Protein AF-A0A972X7D5-F1 (afdb_monomer)

Solvent-accessible surface area (backbone atoms only — not comparable to full-atom values): 4162 Å² total; per-residue (Å²): 114,69,69,61,53,55,54,49,68,79,35,65,57,79,82,43,81,75,63,61,89,53,66,71,65,27,51,56,51,52,52,53,54,53,51,54,64,63,47,45,60,64,51,53,52,40,48,69,74,71,65,53,80,72,90,64,78,62,56,76,56,90,92,44,82,95

pLDDT: mean 81.08, std 11.99, range [52.25, 96.5]

Radius of gyration: 20.56 Å; Cα contacts (8 Å, |Δi|>4): 21; chains: 1; bounding box: 50×27×48 Å

Structure (mmCIF, N/CA/C/O backbone):
data_AF-A0A972X7D5-F1
#
_entry.id   AF-A0A972X7D5-F1
#
loop_
_atom_site.group_PDB
_atom_site.id
_atom_site.type_symbol
_atom_site.label_atom_id
_atom_site.label_alt_id
_atom_site.label_comp_id
_atom_site.label_asym_id
_atom_site.label_entity_id
_atom_site.label_seq_id
_atom_site.pdbx_PDB_ins_code
_atom_site.Cartn_x
_atom_site.Cartn_y
_atom_site.Cartn_z
_atom_site.occupancy
_atom_site.B_iso_or_equiv
_atom_site.auth_seq_id
_atom_site.auth_comp_id
_atom_site.auth_asym_id
_atom_site.auth_atom_id
_atom_site.pdbx_PDB_model_num
ATOM 1 N N . MET A 1 1 ? 23.236 -6.002 12.442 1.00 68.44 1 MET A N 1
ATOM 2 C CA . MET A 1 1 ? 22.172 -6.513 11.545 1.00 68.44 1 MET A CA 1
ATOM 3 C C . MET A 1 1 ? 20.859 -5.741 11.693 1.00 68.44 1 MET A C 1
ATOM 5 O O . MET A 1 1 ? 20.332 -5.321 10.675 1.00 68.44 1 MET A O 1
ATOM 9 N N . LEU A 1 2 ? 20.376 -5.458 12.913 1.00 84.44 2 LEU A N 1
ATOM 10 C CA . LEU A 1 2 ? 19.109 -4.734 13.146 1.00 84.44 2 LEU A CA 1
ATOM 11 C C . LEU A 1 2 ? 19.026 -3.351 12.461 1.00 84.44 2 LEU A C 1
ATOM 13 O O . LEU A 1 2 ? 18.020 -3.020 11.849 1.00 84.44 2 LEU A O 1
ATOM 17 N N . PHE A 1 3 ? 20.115 -2.578 12.497 1.00 83.25 3 PHE A N 1
ATOM 18 C CA . PHE A 1 3 ? 20.167 -1.230 11.914 1.00 83.25 3 PHE A CA 1
ATOM 19 C C . PHE A 1 3 ? 19.967 -1.219 10.389 1.00 83.25 3 PHE A C 1
ATOM 21 O O . PHE A 1 3 ? 19.235 -0.391 9.858 1.00 83.25 3 PHE A O 1
ATOM 28 N N . ALA A 1 4 ? 20.572 -2.182 9.687 1.00 82.62 4 ALA A N 1
ATOM 29 C CA . ALA A 1 4 ? 20.411 -2.326 8.242 1.00 82.62 4 ALA A CA 1
ATOM 30 C C . ALA A 1 4 ? 18.979 -2.745 7.871 1.00 82.62 4 ALA A C 1
ATOM 32 O O . ALA A 1 4 ? 18.429 -2.239 6.900 1.00 82.62 4 ALA A O 1
ATOM 33 N N . ALA A 1 5 ? 18.353 -3.621 8.665 1.00 82.69 5 ALA A N 1
ATOM 34 C CA . ALA A 1 5 ? 16.972 -4.044 8.435 1.00 82.69 5 ALA A CA 1
ATOM 35 C C . ALA A 1 5 ? 15.978 -2.879 8.588 1.00 82.69 5 ALA A C 1
ATOM 37 O O . ALA A 1 5 ? 15.118 -2.691 7.731 1.00 82.69 5 ALA A O 1
ATOM 38 N N . VAL A 1 6 ? 16.139 -2.053 9.630 1.00 84.75 6 VAL A N 1
ATOM 39 C CA . VAL A 1 6 ? 15.307 -0.855 9.831 1.00 84.75 6 VAL A CA 1
ATOM 40 C C . VAL A 1 6 ? 15.496 0.135 8.680 1.00 84.75 6 VAL A C 1
ATOM 42 O O . VAL A 1 6 ? 14.510 0.597 8.113 1.00 84.75 6 VAL A O 1
ATOM 45 N N . ALA A 1 7 ? 16.742 0.399 8.275 1.00 80.94 7 ALA A N 1
ATOM 46 C CA . ALA A 1 7 ? 17.030 1.309 7.169 1.00 80.94 7 ALA A CA 1
ATOM 47 C C . ALA A 1 7 ? 16.402 0.842 5.846 1.00 80.94 7 ALA A C 1
ATOM 49 O O . ALA A 1 7 ? 15.812 1.648 5.134 1.00 80.94 7 ALA A O 1
ATOM 50 N N . LEU A 1 8 ? 16.476 -0.455 5.533 1.00 77.88 8 LEU A N 1
ATOM 51 C CA . LEU A 1 8 ? 15.884 -1.022 4.318 1.00 77.88 8 LEU A CA 1
ATOM 52 C C . LEU A 1 8 ? 14.350 -1.022 4.355 1.00 77.88 8 LEU A C 1
ATOM 54 O O . LEU A 1 8 ? 13.724 -0.832 3.317 1.00 77.88 8 LEU A O 1
ATOM 58 N N . SER A 1 9 ? 13.737 -1.186 5.533 1.00 78.94 9 SER A N 1
ATOM 59 C CA . SER A 1 9 ? 12.274 -1.200 5.661 1.00 78.94 9 SER A CA 1
ATOM 60 C C . SER A 1 9 ? 11.627 0.137 5.286 1.00 78.94 9 SER A C 1
ATOM 62 O O . SER A 1 9 ? 10.588 0.140 4.635 1.00 78.94 9 SER A O 1
ATOM 64 N N . THR A 1 10 ? 12.266 1.266 5.608 1.00 77.56 10 THR A N 1
ATOM 65 C CA . THR A 1 10 ? 11.726 2.612 5.346 1.00 77.56 10 THR A CA 1
ATOM 66 C C . THR A 1 10 ? 12.102 3.174 3.976 1.00 77.56 10 THR A C 1
ATOM 68 O O . THR A 1 10 ? 11.579 4.210 3.576 1.00 77.56 10 THR A O 1
ATOM 71 N N . SER A 1 11 ? 13.010 2.514 3.253 1.00 76.81 11 SER A N 1
ATOM 72 C CA . SER A 1 11 ? 13.529 2.970 1.955 1.00 76.81 11 SER A CA 1
ATOM 73 C C . SER A 1 11 ? 13.246 1.995 0.804 1.00 76.81 11 SER A C 1
ATOM 75 O O . SER A 1 11 ? 13.835 2.098 -0.281 1.00 76.81 11 SER A O 1
ATOM 77 N N . THR A 1 12 ? 12.310 1.065 1.018 1.00 70.31 12 THR A N 1
ATOM 78 C CA . THR A 1 12 ? 11.752 0.206 -0.033 1.00 70.31 12 THR A CA 1
ATOM 79 C C . THR A 1 12 ? 11.131 1.074 -1.134 1.00 70.31 12 THR A C 1
ATOM 81 O O . THR A 1 12 ? 10.363 1.989 -0.861 1.00 70.31 12 THR A O 1
ATOM 84 N N . GLY A 1 13 ? 11.527 0.841 -2.390 1.00 70.75 13 GLY A N 1
ATOM 85 C CA . GLY A 1 13 ? 11.142 1.670 -3.540 1.00 70.75 13 GLY A CA 1
ATOM 86 C C . GLY A 1 13 ? 12.168 2.737 -3.949 1.00 70.75 13 GLY A C 1
ATOM 87 O O . GLY A 1 13 ? 12.207 3.091 -5.124 1.00 70.75 13 GLY A O 1
ATOM 88 N N . CYS A 1 14 ? 13.043 3.186 -3.039 1.00 72.12 14 CYS A N 1
ATOM 89 C CA . CYS A 1 14 ? 14.117 4.146 -3.348 1.00 72.12 14 CYS A CA 1
ATOM 90 C C . CYS A 1 14 ? 15.476 3.464 -3.568 1.00 72.12 14 CYS A C 1
ATOM 92 O O . CYS A 1 14 ? 16.199 3.818 -4.495 1.00 72.12 14 CYS A O 1
ATOM 94 N N . LEU A 1 15 ? 15.833 2.492 -2.716 1.00 71.81 15 LEU A N 1
ATOM 95 C CA . LEU A 1 15 ? 17.107 1.755 -2.802 1.00 71.81 15 LEU A CA 1
ATOM 96 C C . LEU A 1 15 ? 16.970 0.394 -3.495 1.00 71.81 15 LEU A C 1
ATOM 98 O O . LEU A 1 15 ? 17.929 -0.106 -4.077 1.00 71.81 15 LEU A O 1
ATOM 102 N N . ILE A 1 16 ? 1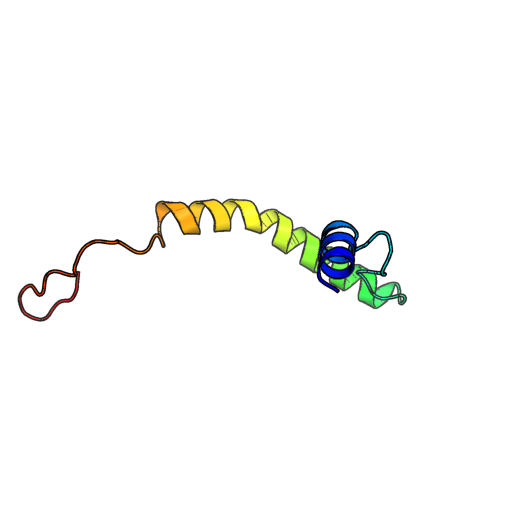5.780 -0.207 -3.427 1.00 77.56 16 ILE A N 1
ATOM 103 C CA . ILE A 1 16 ? 15.459 -1.502 -4.035 1.00 77.56 16 ILE A CA 1
ATOM 104 C C . ILE A 1 16 ? 14.221 -1.306 -4.913 1.00 77.56 16 ILE A C 1
ATOM 106 O O . ILE A 1 16 ? 13.235 -0.743 -4.423 1.00 77.56 16 ILE A O 1
ATOM 110 N N . PRO A 1 17 ? 14.243 -1.753 -6.184 1.00 79.62 17 PRO A N 1
ATOM 111 C CA . PRO A 1 17 ? 13.091 -1.630 -7.064 1.00 79.62 17 PRO A CA 1
ATOM 112 C C . PRO A 1 17 ? 11.907 -2.419 -6.496 1.00 79.62 17 PRO A C 1
ATOM 114 O O . PRO A 1 17 ? 11.979 -3.633 -6.324 1.00 79.62 17 PRO A O 1
ATOM 117 N N . MET A 1 18 ? 10.816 -1.709 -6.209 1.00 84.31 18 MET A N 1
ATOM 118 C CA . MET A 1 18 ? 9.572 -2.285 -5.684 1.00 84.31 18 MET A CA 1
ATOM 119 C C . MET A 1 18 ? 8.752 -3.003 -6.769 1.00 84.31 18 MET A C 1
ATOM 121 O O . MET A 1 18 ? 8.015 -3.938 -6.470 1.00 84.31 18 MET A O 1
ATOM 125 N N . TYR A 1 19 ? 8.903 -2.590 -8.031 1.00 90.56 19 TYR A N 1
ATOM 126 C CA . TYR A 1 19 ? 8.140 -3.096 -9.174 1.00 90.56 19 TYR A CA 1
ATOM 127 C C . TYR A 1 19 ? 9.039 -3.733 -10.234 1.00 90.56 19 TYR A C 1
ATOM 129 O O . TYR A 1 19 ? 10.246 -3.483 -10.283 1.00 90.56 19 TYR A O 1
ATOM 137 N N . SER A 1 20 ? 8.449 -4.534 -11.125 1.00 91.06 20 SER A N 1
ATOM 138 C CA . SER A 1 20 ? 9.189 -5.186 -12.204 1.00 91.06 20 SER A CA 1
ATOM 139 C C . SER A 1 20 ? 9.812 -4.183 -13.180 1.00 91.06 20 SER A C 1
ATOM 141 O O . SER A 1 20 ? 9.282 -3.100 -13.442 1.00 91.06 20 SER A O 1
ATOM 143 N N . GLY A 1 21 ? 10.945 -4.572 -13.772 1.00 89.94 21 GLY A N 1
ATOM 144 C CA . GLY A 1 21 ? 11.604 -3.831 -14.852 1.00 89.94 21 GLY A CA 1
ATOM 145 C C . GLY A 1 21 ? 10.772 -3.761 -16.138 1.00 89.94 21 GLY A C 1
ATOM 146 O O . GLY A 1 21 ? 10.776 -2.733 -16.810 1.00 89.94 21 GLY A O 1
ATOM 147 N N . ASP A 1 22 ? 10.036 -4.834 -16.435 1.00 95.44 22 ASP A N 1
ATOM 148 C CA . ASP A 1 22 ? 9.155 -4.947 -17.599 1.00 95.44 22 ASP A CA 1
ATOM 149 C C . ASP A 1 22 ? 7.951 -3.991 -17.478 1.00 95.44 22 ASP A C 1
ATOM 151 O O . ASP A 1 22 ? 7.228 -4.070 -16.474 1.00 95.44 22 ASP A O 1
ATOM 155 N N . PRO A 1 23 ? 7.729 -3.085 -18.453 1.00 92.44 23 PRO A N 1
ATOM 156 C CA . PRO A 1 23 ? 6.644 -2.110 -18.407 1.00 92.44 23 PRO A CA 1
ATOM 157 C C . PRO A 1 23 ? 5.248 -2.739 -18.403 1.00 92.44 23 PRO A C 1
ATOM 159 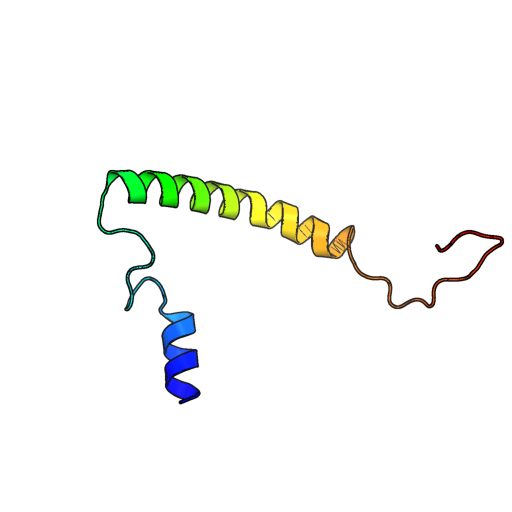O O . PRO A 1 23 ? 4.362 -2.181 -17.758 1.00 92.44 23 PRO A O 1
ATOM 162 N N . VAL A 1 24 ? 5.041 -3.881 -19.070 1.00 95.81 24 VAL A N 1
ATOM 163 C CA . VAL A 1 24 ? 3.711 -4.516 -19.144 1.00 95.81 24 VAL A CA 1
ATOM 164 C C . VAL A 1 24 ? 3.303 -5.015 -17.762 1.00 95.81 24 VAL A C 1
ATOM 166 O O . VAL A 1 24 ? 2.278 -4.610 -17.219 1.00 95.81 24 VAL A O 1
ATOM 169 N N . ARG A 1 25 ? 4.177 -5.802 -17.131 1.00 95.56 25 ARG A N 1
ATOM 170 C CA . ARG A 1 25 ? 3.957 -6.312 -15.776 1.00 95.56 25 ARG A CA 1
ATOM 171 C C . ARG A 1 25 ? 3.947 -5.205 -14.717 1.00 95.56 25 ARG A C 1
ATOM 173 O O . ARG A 1 25 ? 3.212 -5.303 -13.738 1.00 95.56 25 ARG A O 1
ATOM 180 N N . ARG A 1 26 ? 4.716 -4.126 -14.910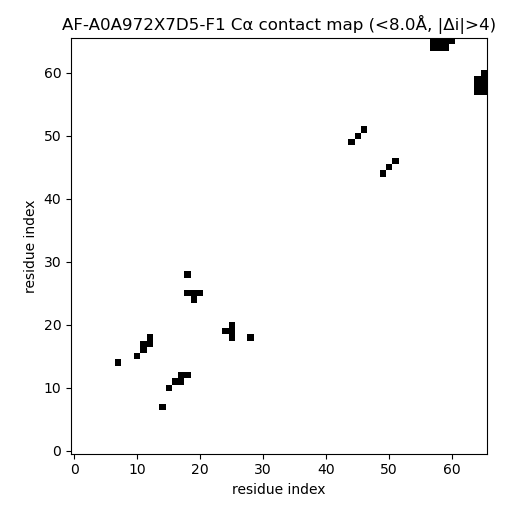 1.00 94.56 26 ARG A N 1
ATOM 181 C CA . ARG A 1 26 ? 4.701 -2.966 -14.005 1.00 94.56 26 ARG A CA 1
ATOM 182 C C . ARG A 1 26 ? 3.352 -2.254 -14.025 1.00 94.56 26 ARG A C 1
ATOM 184 O O . ARG A 1 26 ? 2.894 -1.831 -12.971 1.00 94.56 26 ARG A O 1
ATOM 191 N N . ALA A 1 27 ? 2.732 -2.102 -15.193 1.00 95.50 27 ALA A N 1
ATOM 192 C CA . ALA A 1 27 ? 1.430 -1.452 -15.298 1.00 95.50 27 ALA A CA 1
ATOM 193 C C . ALA A 1 27 ? 0.363 -2.217 -14.501 1.00 95.50 27 ALA A C 1
ATOM 195 O O . ALA A 1 27 ? -0.353 -1.608 -13.713 1.00 95.50 27 ALA A O 1
ATOM 196 N N . GLU A 1 28 ? 0.326 -3.546 -14.628 1.00 96.25 28 GLU A N 1
ATOM 197 C CA . GLU A 1 28 ? -0.571 -4.404 -13.840 1.00 96.25 28 GLU A CA 1
ATOM 198 C C . GLU A 1 28 ? -0.324 -4.257 -12.334 1.00 96.25 28 GLU A C 1
ATOM 200 O O . GLU A 1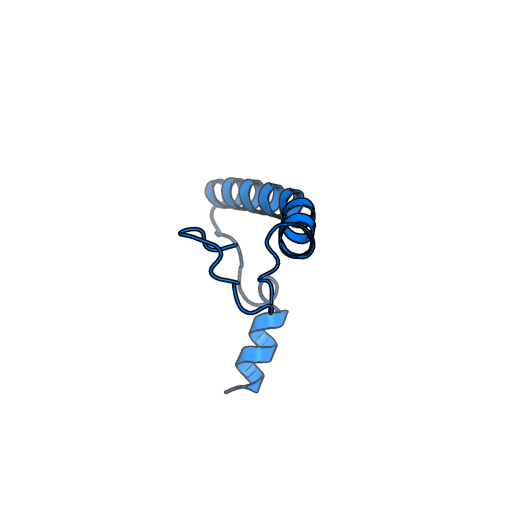 28 ? -1.263 -4.043 -11.572 1.00 96.25 28 GLU A O 1
ATOM 205 N N . GLN A 1 29 ? 0.944 -4.294 -11.90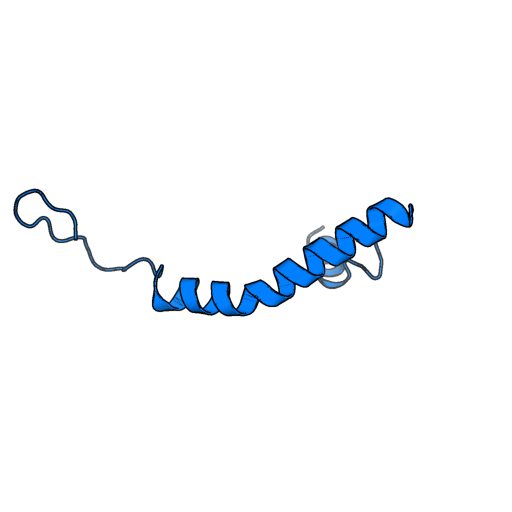7 1.00 94.69 29 GLN A N 1
ATOM 206 C CA . GLN A 1 29 ? 1.306 -4.092 -10.503 1.00 94.69 29 GLN A CA 1
ATOM 207 C C . GLN A 1 29 ? 0.817 -2.741 -9.976 1.00 94.69 29 GLN A C 1
ATOM 209 O O . GLN A 1 29 ? 0.231 -2.692 -8.903 1.00 94.69 29 GLN A O 1
ATOM 214 N N . LEU A 1 30 ? 1.018 -1.656 -10.729 1.00 93.62 30 LEU A N 1
ATOM 215 C CA . LEU A 1 30 ? 0.585 -0.318 -10.324 1.00 93.62 30 LEU A CA 1
ATOM 216 C C . LEU A 1 30 ? -0.939 -0.201 -10.230 1.00 93.62 30 LEU A C 1
ATOM 218 O O . LEU A 1 30 ? -1.425 0.472 -9.325 1.00 93.62 30 LEU A O 1
ATOM 222 N N . ILE A 1 31 ? -1.679 -0.863 -11.124 1.00 95.94 31 ILE A N 1
ATOM 223 C CA . ILE A 1 31 ? -3.144 -0.906 -11.070 1.00 95.94 31 ILE A CA 1
ATOM 224 C C . ILE A 1 31 ? -3.590 -1.581 -9.772 1.00 95.94 31 ILE A C 1
ATOM 226 O O . ILE A 1 31 ? -4.355 -0.980 -9.019 1.00 95.94 31 ILE A O 1
ATOM 230 N N . TYR A 1 32 ? -3.062 -2.768 -9.459 1.00 95.38 32 TYR A N 1
ATOM 231 C CA . TYR A 1 32 ? -3.415 -3.473 -8.224 1.00 95.38 32 TYR A CA 1
ATOM 232 C C . TYR A 1 32 ? -3.051 -2.674 -6.976 1.00 95.38 32 TYR A C 1
ATOM 234 O O . TYR A 1 32 ? -3.911 -2.465 -6.127 1.00 95.38 32 TYR A O 1
ATOM 242 N N . THR A 1 33 ? -1.833 -2.124 -6.903 1.00 93.94 33 THR A N 1
ATOM 243 C CA . THR A 1 33 ? -1.443 -1.301 -5.752 1.00 93.94 33 THR A CA 1
ATOM 244 C C . THR A 1 33 ? -2.350 -0.078 -5.606 1.00 93.94 33 THR A C 1
ATOM 246 O O . THR A 1 33 ? -2.673 0.319 -4.491 1.00 93.94 33 THR A O 1
ATOM 249 N N . SER A 1 34 ? -2.764 0.545 -6.714 1.00 94.56 34 SER A N 1
ATOM 250 C CA . SER A 1 34 ? -3.638 1.720 -6.661 1.00 94.56 34 SER A CA 1
ATOM 251 C C . SER A 1 34 ? -5.038 1.397 -6.138 1.00 94.56 34 SER A C 1
ATOM 253 O O . SER A 1 34 ? -5.589 2.196 -5.383 1.00 94.56 34 SER A O 1
ATOM 255 N N . GLU A 1 35 ? -5.587 0.231 -6.481 1.00 96.50 35 GLU A N 1
ATOM 256 C CA . GLU A 1 35 ? -6.880 -0.223 -5.963 1.00 96.50 35 GLU A CA 1
ATOM 257 C C . GLU A 1 35 ? -6.783 -0.615 -4.486 1.00 96.50 35 GLU A C 1
ATOM 259 O O . GLU A 1 35 ? -7.599 -0.162 -3.683 1.00 96.50 35 GLU A O 1
ATOM 264 N N . ASP A 1 36 ? -5.733 -1.339 -4.091 1.00 93.62 36 ASP A N 1
ATOM 265 C CA . ASP A 1 36 ? -5.490 -1.687 -2.686 1.00 93.62 36 ASP A CA 1
ATOM 266 C C . ASP A 1 36 ? -5.369 -0.428 -1.808 1.00 93.62 36 ASP A C 1
ATOM 268 O O . ASP A 1 36 ? -5.947 -0.352 -0.724 1.00 93.62 36 ASP A O 1
ATOM 272 N N . LEU A 1 37 ? -4.671 0.607 -2.293 1.00 93.69 37 LEU A N 1
ATOM 273 C CA . LEU A 1 37 ? -4.536 1.886 -1.587 1.00 93.69 37 LEU A CA 1
ATOM 274 C C . LEU A 1 37 ? -5.837 2.693 -1.521 1.00 93.69 37 LEU A C 1
ATOM 276 O O . LEU A 1 37 ? -5.973 3.528 -0.632 1.00 93.69 37 LEU A O 1
ATOM 280 N N . ARG A 1 38 ? -6.788 2.480 -2.435 1.00 93.62 38 ARG A N 1
ATOM 281 C CA . ARG A 1 38 ? -8.125 3.090 -2.344 1.00 93.62 38 ARG A CA 1
ATOM 282 C C . ARG A 1 38 ? -8.975 2.366 -1.305 1.00 93.62 38 ARG A C 1
ATOM 284 O O . ARG A 1 38 ? -9.670 3.020 -0.538 1.00 93.62 38 ARG A O 1
ATOM 291 N N . ALA A 1 39 ? -8.881 1.039 -1.259 1.00 93.94 39 ALA A N 1
ATOM 292 C CA . ALA A 1 39 ? -9.632 0.200 -0.330 1.00 93.94 39 ALA A CA 1
ATOM 293 C C . ALA A 1 39 ? -9.102 0.249 1.115 1.00 93.94 39 ALA A C 1
ATOM 295 O O . ALA A 1 39 ? -9.832 -0.075 2.051 1.00 93.94 39 ALA A O 1
ATOM 296 N N . ILE A 1 40 ? -7.844 0.659 1.323 1.00 93.81 40 ILE A N 1
ATOM 297 C CA . ILE A 1 40 ? -7.200 0.616 2.644 1.00 93.81 40 ILE A CA 1
ATOM 298 C C . ILE A 1 40 ? -7.934 1.440 3.708 1.00 93.81 40 ILE A C 1
ATOM 300 O O . ILE A 1 40 ? -7.929 1.060 4.876 1.00 93.81 40 ILE A O 1
ATOM 304 N N . THR A 1 41 ? -8.559 2.558 3.331 1.00 89.00 41 THR A N 1
ATOM 305 C CA . THR A 1 41 ? -9.302 3.403 4.274 1.00 89.00 41 THR A CA 1
ATOM 306 C C . THR A 1 41 ? -10.558 2.695 4.765 1.00 89.00 41 THR A C 1
ATOM 308 O O . THR A 1 41 ? -10.771 2.616 5.974 1.00 89.00 41 THR A O 1
ATOM 311 N N . ASP A 1 42 ? -11.324 2.108 3.848 1.00 90.06 42 ASP A N 1
ATOM 312 C CA . ASP A 1 42 ? -12.546 1.372 4.176 1.00 90.06 42 ASP A CA 1
ATOM 313 C C . ASP A 1 42 ? -12.226 0.143 5.046 1.00 90.06 42 ASP A C 1
ATOM 315 O O . ASP A 1 42 ? -12.907 -0.134 6.036 1.00 90.06 42 ASP A O 1
ATOM 319 N N . GLU A 1 43 ? -11.138 -0.567 4.732 1.00 89.12 43 GLU A N 1
ATOM 320 C CA . GLU A 1 43 ? -10.694 -1.710 5.535 1.00 89.12 43 GLU A CA 1
ATOM 321 C C . GLU A 1 43 ? -10.203 -1.271 6.923 1.00 89.12 43 GLU A C 1
ATOM 323 O O . GLU A 1 43 ? -10.496 -1.931 7.921 1.00 89.12 43 GLU A O 1
ATOM 328 N N . TRP A 1 44 ? -9.503 -0.136 7.023 1.00 87.44 44 TRP A N 1
ATOM 329 C CA . TRP A 1 44 ? -9.050 0.408 8.304 1.00 87.44 44 TRP A CA 1
ATOM 330 C C . TRP A 1 44 ? -10.224 0.734 9.231 1.00 87.44 44 TRP A C 1
ATOM 332 O O . TRP A 1 44 ? -10.185 0.406 10.419 1.00 87.44 44 TRP A O 1
ATOM 342 N N . GLU A 1 45 ? -11.290 1.333 8.699 1.00 86.31 45 GLU A N 1
ATOM 343 C CA . GLU A 1 45 ? -12.512 1.596 9.461 1.00 86.31 45 GLU A CA 1
ATOM 344 C C . GLU A 1 45 ? -13.182 0.290 9.911 1.00 86.31 45 GLU A C 1
ATOM 346 O O . GLU A 1 45 ? -13.558 0.156 11.080 1.00 86.31 45 GLU A O 1
ATOM 351 N N . ARG A 1 46 ? -13.260 -0.720 9.037 1.00 86.50 46 ARG A N 1
ATOM 352 C CA . ARG A 1 46 ? -13.837 -2.024 9.390 1.00 86.50 46 ARG A CA 1
ATOM 353 C C . ARG A 1 46 ? -13.065 -2.731 10.508 1.00 86.50 46 ARG A C 1
ATOM 355 O O . ARG A 1 46 ? -13.689 -3.240 11.440 1.00 86.50 46 ARG A O 1
ATOM 362 N N . ILE A 1 47 ? -11.731 -2.727 10.453 1.00 83.56 47 ILE A N 1
ATOM 363 C CA . ILE A 1 47 ? -10.872 -3.381 11.455 1.00 83.56 47 ILE A CA 1
ATOM 364 C C . ILE A 1 47 ? -11.129 -2.820 12.858 1.00 83.56 47 ILE A C 1
ATOM 366 O O . ILE A 1 47 ? -11.220 -3.578 13.824 1.00 83.56 47 ILE A O 1
ATOM 370 N N . TRP A 1 48 ? -11.251 -1.498 12.988 1.00 73.44 48 TRP A N 1
ATOM 371 C CA . TRP A 1 48 ? -11.378 -0.860 14.299 1.00 73.44 48 TRP A CA 1
ATOM 372 C C . TRP A 1 48 ? -12.808 -0.827 14.842 1.00 73.44 48 TRP A C 1
ATOM 374 O O . TRP A 1 48 ? -12.969 -0.837 16.063 1.00 73.44 48 TRP A O 1
ATOM 384 N N . PHE A 1 49 ? -13.829 -0.806 13.978 1.00 69.19 49 PHE A N 1
ATOM 385 C CA . PHE A 1 49 ? -15.224 -0.647 14.408 1.00 69.19 49 PHE A CA 1
ATOM 386 C C . PHE A 1 49 ? -16.082 -1.912 14.315 1.00 69.19 49 PHE A C 1
ATOM 388 O O . PHE A 1 49 ? -17.033 -2.035 15.085 1.00 69.19 49 PHE A O 1
ATOM 395 N N . LEU A 1 50 ? -15.777 -2.837 13.402 1.00 69.75 50 LEU A N 1
ATOM 396 C CA . LEU A 1 50 ? -16.599 -4.028 13.156 1.00 69.75 50 LEU A CA 1
ATOM 397 C C . LEU A 1 50 ? -15.919 -5.313 13.644 1.00 69.75 50 LEU A C 1
ATOM 399 O O . LEU A 1 50 ? -16.546 -6.112 14.333 1.00 69.75 50 LEU A O 1
ATOM 403 N N . ASP A 1 51 ? -14.635 -5.481 13.320 1.00 73.06 51 ASP A N 1
ATOM 404 C CA . ASP A 1 51 ? -13.883 -6.720 13.563 1.00 73.06 51 ASP A CA 1
ATOM 405 C C . ASP A 1 51 ? -13.007 -6.658 14.832 1.00 73.06 51 ASP A C 1
ATOM 407 O O . ASP A 1 51 ? -12.151 -7.522 15.044 1.00 73.06 51 ASP A O 1
ATOM 411 N N . GLN A 1 52 ? -13.196 -5.653 15.703 1.00 71.38 52 GLN A N 1
ATOM 412 C CA . GLN A 1 52 ? -12.390 -5.533 16.918 1.00 71.38 52 GLN A CA 1
ATOM 413 C C . GLN A 1 52 ? -12.590 -6.769 17.815 1.00 71.38 52 GLN A C 1
ATOM 415 O O . GLN A 1 52 ? -13.714 -7.039 18.252 1.00 71.38 52 GLN A O 1
ATOM 420 N N . PRO A 1 53 ? -11.516 -7.50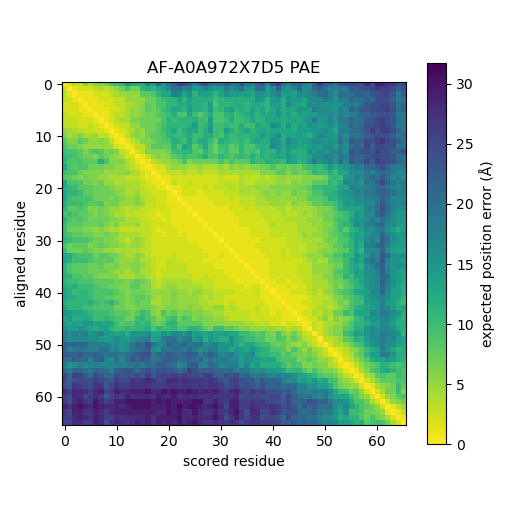6 18.160 1.00 66.38 53 PRO A N 1
ATOM 421 C CA . PRO A 1 53 ? -11.631 -8.625 19.078 1.00 66.38 53 PRO A CA 1
ATOM 422 C C . PRO A 1 53 ? -12.066 -8.105 20.448 1.00 66.38 53 PRO A C 1
ATOM 424 O O . PRO A 1 53 ? -11.350 -7.337 21.094 1.00 66.38 53 PRO A O 1
ATOM 427 N N . SER A 1 54 ? -13.250 -8.518 20.906 1.00 69.88 54 SER A N 1
ATOM 428 C CA . SER A 1 54 ? -13.707 -8.160 22.246 1.00 69.88 54 SER A CA 1
ATOM 429 C C . SER A 1 54 ? -12.768 -8.800 23.276 1.00 69.88 54 SER A C 1
ATOM 431 O O . SER A 1 54 ? -12.544 -10.011 23.264 1.00 69.88 54 SER A O 1
ATOM 433 N N . HIS A 1 55 ? -12.222 -7.997 24.191 1.00 72.75 55 HIS A N 1
ATOM 434 C CA . HIS A 1 55 ? -11.458 -8.503 25.340 1.00 72.75 55 HIS A CA 1
ATOM 435 C C . HIS A 1 55 ? -12.363 -9.066 26.449 1.00 72.75 55 HIS A C 1
ATOM 437 O O . HIS A 1 55 ? -11.887 -9.407 27.534 1.00 72.75 55 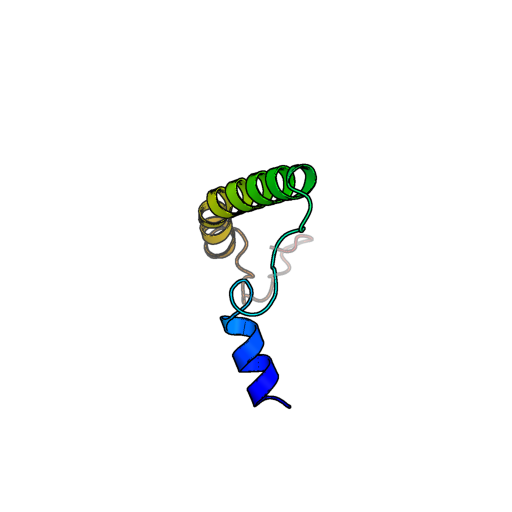HIS A O 1
ATOM 443 N N . MET A 1 56 ? -13.673 -9.143 26.206 1.00 71.88 56 MET A N 1
ATOM 444 C CA . MET A 1 56 ? -14.622 -9.705 27.152 1.00 71.88 56 MET A CA 1
ATOM 445 C C . MET A 1 56 ? -14.546 -11.228 27.117 1.00 71.88 56 MET A C 1
ATOM 447 O O . MET A 1 56 ? -14.394 -11.854 26.069 1.00 71.88 56 MET A O 1
ATOM 451 N N . THR A 1 57 ? -14.658 -11.845 28.288 1.00 73.00 57 THR A N 1
ATOM 452 C CA . THR A 1 57 ? -14.805 -13.294 28.381 1.00 73.00 57 THR A CA 1
ATOM 453 C C . THR A 1 57 ? -16.159 -13.663 27.785 1.00 73.00 57 THR A C 1
ATOM 455 O O . THR A 1 57 ? -17.183 -13.211 28.296 1.00 73.00 57 THR A O 1
ATOM 458 N N . ALA A 1 58 ? -16.170 -14.457 26.711 1.00 70.62 58 ALA A N 1
ATOM 459 C CA . ALA A 1 58 ? -17.410 -14.872 26.064 1.00 70.62 58 ALA A CA 1
ATOM 460 C C . ALA A 1 58 ? -18.340 -15.533 27.092 1.00 70.62 58 ALA A C 1
ATOM 462 O O . ALA A 1 58 ? -17.991 -16.554 27.702 1.00 70.62 58 ALA A O 1
ATOM 463 N N . TYR A 1 59 ? -19.511 -14.938 27.322 1.00 64.44 59 TYR A N 1
ATOM 464 C CA . TYR A 1 59 ? -20.459 -15.476 28.288 1.00 64.44 59 TYR A CA 1
ATOM 465 C C . TYR A 1 59 ? -21.184 -16.649 27.633 1.00 64.44 59 TYR A C 1
ATOM 467 O O . TYR A 1 59 ? -21.878 -16.491 26.631 1.00 64.44 59 TYR A O 1
ATOM 475 N N . ARG A 1 60 ? -21.020 -17.854 28.186 1.00 59.03 60 ARG A N 1
ATOM 476 C CA . ARG A 1 60 ? -21.711 -19.059 27.709 1.00 59.03 60 ARG A CA 1
ATOM 477 C C . ARG A 1 60 ? -23.177 -19.002 28.141 1.00 59.03 60 ARG A C 1
ATOM 479 O O . ARG A 1 60 ? -23.558 -19.616 29.135 1.00 59.03 60 ARG A O 1
ATOM 486 N N . THR A 1 61 ? -24.020 -18.269 27.421 1.00 59.06 61 THR A N 1
ATOM 487 C CA . THR A 1 61 ? -25.472 -18.377 27.583 1.00 59.06 61 THR A CA 1
ATOM 488 C C . THR A 1 61 ? -25.982 -19.540 26.729 1.00 59.06 61 THR A C 1
ATOM 490 O O . THR A 1 61 ? -25.969 -19.497 25.506 1.00 59.06 61 THR A O 1
ATOM 493 N N . HIS A 1 62 ? -26.404 -20.623 27.392 1.00 52.25 62 HIS A N 1
ATOM 494 C CA . HIS A 1 62 ? -27.324 -21.639 26.855 1.00 52.25 62 HIS A CA 1
ATOM 495 C C . HIS A 1 62 ? -27.051 -22.079 25.398 1.00 52.25 62 HIS A C 1
ATOM 497 O O . HIS A 1 62 ? -27.934 -22.045 24.547 1.00 52.25 62 HIS A O 1
ATOM 503 N N . GLY A 1 63 ? -25.817 -22.514 25.118 1.00 66.06 63 GLY A N 1
ATOM 504 C CA . GLY 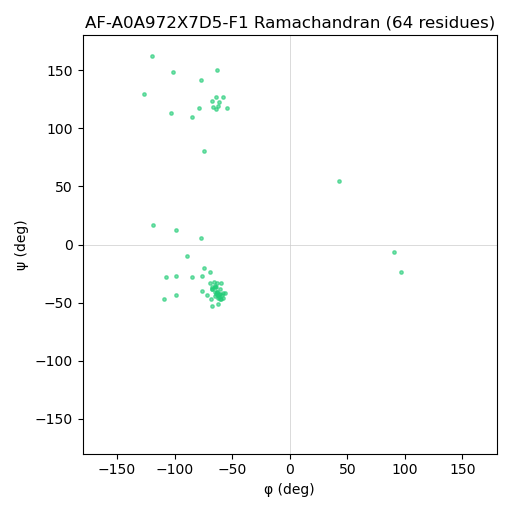A 1 63 ? -25.438 -23.115 23.832 1.00 66.06 63 GLY A CA 1
ATOM 505 C C . GLY A 1 63 ? -24.922 -22.143 22.764 1.00 66.06 63 GLY A C 1
ATOM 506 O O . GLY A 1 63 ? -24.425 -22.608 21.743 1.00 66.06 63 GLY A O 1
ATOM 507 N N . GLY A 1 64 ? -24.964 -20.830 23.007 1.00 61.56 64 GLY A N 1
ATOM 508 C CA . GLY A 1 64 ? -24.317 -19.815 22.174 1.00 61.56 64 GLY A CA 1
ATOM 509 C C . GLY A 1 64 ? -23.002 -19.316 22.779 1.00 61.56 64 GLY A C 1
ATOM 510 O O . GLY A 1 64 ? -22.829 -19.289 23.999 1.00 61.56 64 GLY A O 1
ATOM 511 N N . ILE A 1 65 ? -2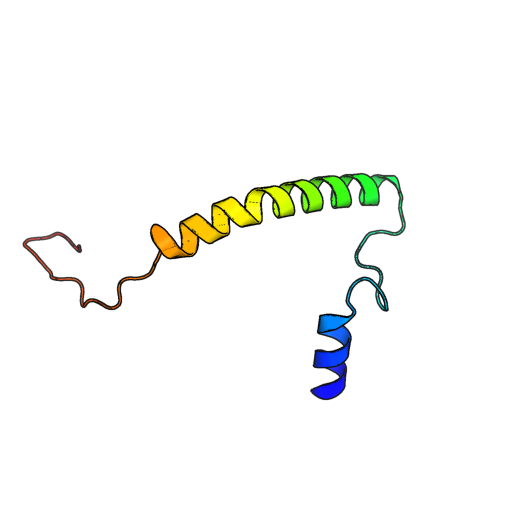2.061 -18.939 21.915 1.00 59.19 65 ILE A N 1
ATOM 512 C CA . ILE A 1 65 ? -20.922 -18.083 22.265 1.00 59.19 65 ILE A CA 1
ATOM 513 C C . ILE A 1 65 ? -21.288 -16.704 21.707 1.00 59.19 65 ILE A C 1
ATOM 515 O O . ILE A 1 65 ? -21.437 -16.588 20.491 1.00 59.19 65 ILE A O 1
ATOM 519 N N . LEU A 1 66 ? -21.511 -15.722 22.586 1.00 60.94 66 LEU A N 1
ATOM 520 C CA . LEU A 1 66 ? -21.582 -14.301 22.227 1.00 60.94 66 LEU A CA 1
ATOM 521 C C . LEU A 1 66 ? -20.186 -13.690 22.339 1.00 60.94 66 LEU A C 1
ATOM 523 O O . LEU A 1 66 ? -19.531 -13.958 23.376 1.00 60.94 66 LEU A O 1
#

Foldseek 3Di:
DVVVVVVCVVCVCPPHPPFDPDPVRRVVVVVVVVVCVVCVVVVVCCVVPPVDPDPDDQDPDPPDGD

Secondary structure (DSSP, 8-state):
-HHHHHHHHHSBTTTB--S-SSHHHHHHHHHHHHHHHHHHHHHHHHHHHTSPPP-SPPPEETTEE-

Mean predicted aligned error: 11.21 Å

Sequence (66 aa):
MLFAAVALSTSTGCLIPMYSGDPVRRAEQLIYTSEDLRAITDEWERIWFLDQPSHMTAYRTHGGIL